Protein AF-A0A8H7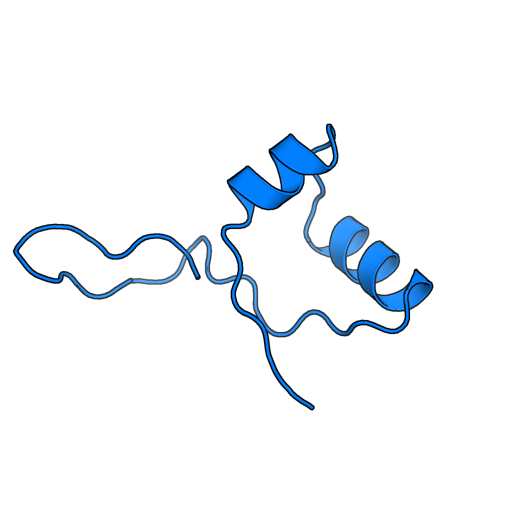K952-F1 (afdb_monomer_lite)

Secondary structure (DSSP, 8-state):
-------HHHHHHHHTS---HHHHHHHHHHTT------GGGS-PPEETTEEPPP-

Radius of gyration: 12.75 Å; chains: 1; bounding box: 26×23×36 Å

Foldseek 3Di:
DDDDFDQQVVVCVVVVHHDDPVRVQVVCVVVVHHDDDDCVPPQADQDPNHGDGHD

Organism: Bionectria ochroleuca (NCBI:txid29856)

pLDDT: mean 88.15, std 7.94, range [60.44, 96.44]

Sequence (55 aa):
MPTISVDKYKLYEALGQKFTTEEFEDLCFEYGIELDEDTENEERPIVNGEQEPPS

Structure (mmCIF, N/CA/C/O backbone):
data_AF-A0A8H7K952-F1
#
_entry.id   AF-A0A8H7K952-F1
#
loop_
_atom_site.group_PDB
_atom_site.id
_atom_site.type_symbol
_atom_site.label_atom_id
_atom_site.label_alt_id
_atom_site.label_comp_id
_atom_site.label_asym_id
_atom_site.label_entity_id
_atom_site.label_seq_id
_atom_site.pdbx_PDB_ins_code
_atom_site.Cartn_x
_atom_site.Cartn_y
_atom_site.Cartn_z
_atom_site.occupancy
_atom_site.B_iso_or_equiv
_atom_site.auth_seq_id
_atom_site.auth_comp_id
_atom_site.auth_asym_id
_atom_site.auth_atom_id
_atom_site.pdbx_PDB_model_num
ATOM 1 N N . MET A 1 1 ? 7.523 -15.040 7.854 1.00 81.19 1 MET A N 1
ATOM 2 C CA . MET A 1 1 ? 6.089 -14.992 7.508 1.00 81.19 1 MET A CA 1
ATOM 3 C C . MET A 1 1 ? 5.962 -15.283 6.021 1.00 81.19 1 MET A C 1
ATOM 5 O O . MET A 1 1 ? 6.941 -15.045 5.323 1.00 81.19 1 MET A O 1
ATOM 9 N N . PRO A 1 2 ? 4.862 -15.868 5.525 1.00 88.75 2 PRO A N 1
ATOM 10 C CA . PRO A 1 2 ? 4.625 -15.879 4.086 1.00 88.75 2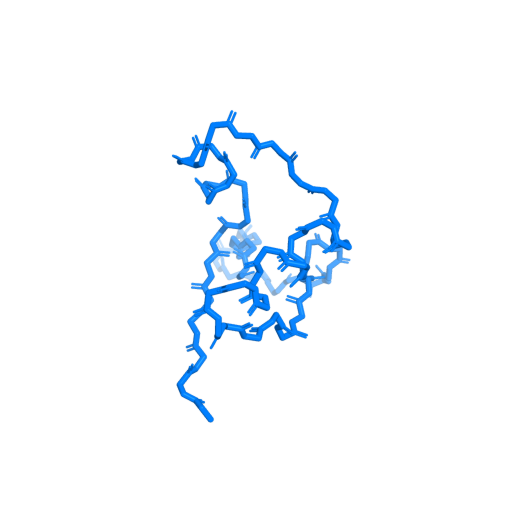 PRO A CA 1
ATOM 11 C C . PRO A 1 2 ? 4.423 -14.435 3.603 1.00 88.75 2 PRO A C 1
ATOM 13 O O . PRO A 1 2 ? 3.603 -13.724 4.174 1.00 88.75 2 PRO A O 1
ATOM 16 N N . THR A 1 3 ? 5.160 -14.023 2.575 1.00 90.19 3 THR A N 1
ATOM 17 C CA . THR A 1 3 ? 5.007 -12.711 1.930 1.00 90.19 3 THR A CA 1
ATOM 18 C C . THR A 1 3 ? 4.158 -12.870 0.675 1.00 90.19 3 THR A C 1
ATOM 20 O O . THR A 1 3 ? 4.322 -13.844 -0.067 1.00 90.19 3 THR A O 1
ATOM 23 N N . ILE A 1 4 ? 3.235 -11.936 0.448 1.00 89.06 4 ILE A N 1
ATOM 24 C CA . ILE A 1 4 ? 2.381 -11.905 -0.741 1.00 89.06 4 ILE A CA 1
ATOM 25 C C . ILE A 1 4 ? 2.578 -10.554 -1.420 1.00 89.06 4 ILE A C 1
ATOM 27 O O . ILE A 1 4 ? 2.126 -9.536 -0.907 1.00 89.06 4 ILE A O 1
ATOM 31 N N . SER A 1 5 ? 3.234 -10.570 -2.575 1.00 88.94 5 SER A N 1
ATOM 32 C CA . SER A 1 5 ? 3.352 -9.411 -3.464 1.00 88.94 5 SER A CA 1
ATOM 33 C C . SER A 1 5 ? 2.018 -9.151 -4.167 1.00 88.94 5 SER A C 1
ATOM 35 O O . SER A 1 5 ? 1.355 -10.094 -4.620 1.00 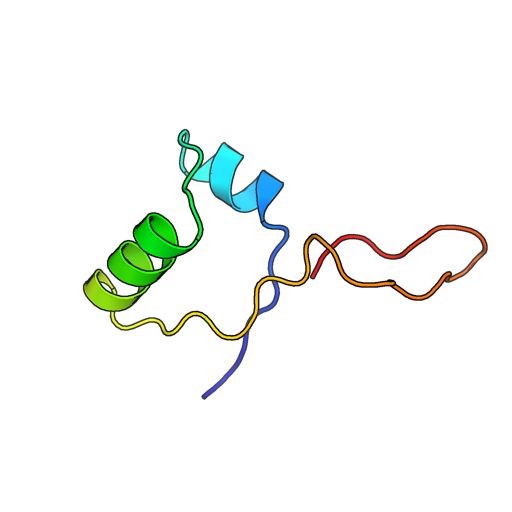88.94 5 SER A O 1
ATOM 37 N N . VAL A 1 6 ? 1.607 -7.889 -4.241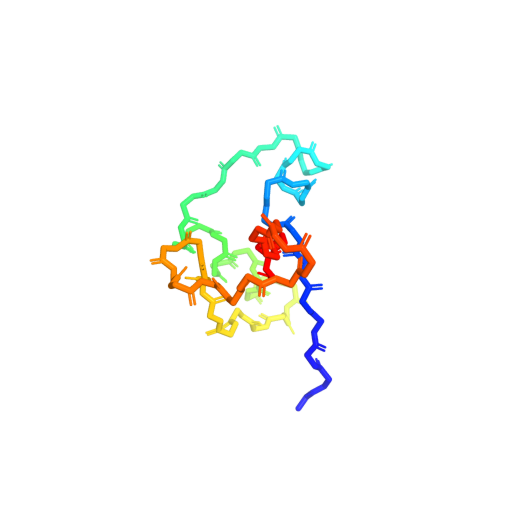 1.00 88.69 6 VAL A N 1
ATOM 38 C CA . VAL A 1 6 ? 0.342 -7.446 -4.830 1.00 88.69 6 VAL A CA 1
ATOM 39 C C . VAL A 1 6 ? 0.529 -6.113 -5.546 1.00 88.69 6 VAL A C 1
ATOM 41 O O . VAL A 1 6 ? 1.160 -5.192 -5.047 1.00 88.69 6 VAL A O 1
ATOM 44 N N . ASP A 1 7 ? -0.133 -5.962 -6.690 1.00 89.75 7 ASP A N 1
ATOM 45 C CA . ASP A 1 7 ? -0.180 -4.686 -7.402 1.00 89.75 7 ASP A CA 1
ATOM 46 C C . ASP A 1 7 ? -0.893 -3.623 -6.542 1.00 89.75 7 ASP A C 1
ATOM 48 O O . ASP A 1 7 ? -2.115 -3.675 -6.348 1.00 89.75 7 ASP A O 1
ATOM 52 N N . LYS A 1 8 ? -0.117 -2.654 -6.041 1.00 89.25 8 LYS A N 1
ATOM 53 C CA . LYS A 1 8 ? -0.564 -1.551 -5.175 1.00 89.25 8 LYS A CA 1
ATOM 54 C C . LYS A 1 8 ? -1.796 -0.832 -5.714 1.00 89.25 8 LYS A C 1
ATOM 56 O O . LYS A 1 8 ? -2.753 -0.587 -4.980 1.00 89.25 8 LYS A O 1
ATOM 61 N N . TYR A 1 9 ? -1.808 -0.503 -7.005 1.00 90.00 9 TYR A N 1
ATOM 62 C CA . TYR A 1 9 ? -2.906 0.267 -7.582 1.00 90.00 9 TYR A CA 1
ATOM 63 C C . TYR A 1 9 ? -4.171 -0.573 -7.702 1.00 90.00 9 TYR A C 1
ATOM 65 O O . TYR A 1 9 ? -5.248 -0.081 -7.366 1.00 90.00 9 TYR A O 1
ATOM 73 N N . LYS A 1 10 ? -4.055 -1.846 -8.102 1.00 91.75 10 LYS A N 1
ATOM 74 C CA . LYS A 1 10 ? -5.211 -2.758 -8.122 1.00 91.75 10 LYS A CA 1
ATOM 75 C C . LYS A 1 10 ? -5.775 -2.993 -6.727 1.00 91.75 10 LYS A C 1
ATOM 77 O O . LYS A 1 10 ? -6.993 -3.078 -6.575 1.00 91.75 10 LYS A O 1
ATOM 82 N N . LEU A 1 11 ? -4.913 -3.087 -5.715 1.00 92.69 11 LEU A N 1
ATOM 83 C CA . LEU A 1 11 ? -5.350 -3.205 -4.330 1.00 92.69 11 LEU A CA 1
ATOM 84 C C . LEU A 1 11 ? -6.134 -1.960 -3.899 1.00 92.69 11 LEU A C 1
ATOM 86 O O . LEU A 1 11 ? -7.236 -2.086 -3.371 1.00 92.69 11 LEU A O 1
ATOM 90 N N . TYR A 1 12 ? -5.615 -0.763 -4.175 1.00 93.94 12 TYR A N 1
ATOM 91 C CA . TYR A 1 12 ? -6.286 0.494 -3.826 1.00 93.94 12 TYR A CA 1
ATOM 92 C C . TYR A 1 12 ? -7.613 0.671 -4.576 1.00 93.94 12 TYR A C 1
ATOM 94 O O . TYR A 1 12 ? -8.601 1.118 -3.994 1.00 93.94 12 TYR A O 1
ATOM 102 N N . GLU A 1 13 ? -7.682 0.267 -5.848 1.00 95.00 13 GLU A N 1
ATOM 103 C CA . GLU A 1 13 ? -8.938 0.227 -6.608 1.00 95.00 13 GLU A CA 1
ATOM 104 C C . GLU A 1 13 ? -9.955 -0.737 -5.985 1.00 95.00 13 GLU A C 1
ATOM 106 O O . GLU A 1 13 ? -11.124 -0.379 -5.846 1.00 95.00 13 GLU A O 1
ATOM 111 N N . ALA A 1 14 ? -9.520 -1.928 -5.561 1.00 95.25 14 ALA A N 1
ATOM 112 C CA . ALA A 1 14 ? -10.381 -2.907 -4.899 1.00 95.25 14 ALA A CA 1
ATOM 113 C C . ALA A 1 14 ? -10.878 -2.427 -3.524 1.00 95.25 14 ALA A C 1
ATOM 115 O O . ALA A 1 14 ? -12.010 -2.726 -3.143 1.00 95.25 14 ALA A O 1
ATOM 116 N N . LEU A 1 15 ? -10.056 -1.661 -2.800 1.00 93.88 15 LEU A N 1
ATOM 117 C CA . LEU A 1 15 ? -10.420 -1.020 -1.533 1.00 93.88 15 LEU A CA 1
ATOM 118 C C . LEU A 1 15 ? -11.293 0.232 -1.730 1.00 93.88 15 LEU A C 1
ATOM 120 O O . LEU A 1 15 ? -11.945 0.679 -0.789 1.00 93.88 15 LEU A O 1
ATOM 124 N N . GLY A 1 16 ? -11.329 0.800 -2.939 1.00 95.94 16 GLY A N 1
ATOM 125 C CA . GLY A 1 16 ? -12.091 2.009 -3.261 1.00 95.94 16 GLY A CA 1
ATOM 126 C C . GLY A 1 16 ? -11.491 3.303 -2.701 1.00 95.94 16 GLY A C 1
ATOM 127 O O . GLY A 1 16 ? -12.138 4.350 -2.754 1.00 95.94 16 GLY A O 1
ATOM 128 N N . GLN A 1 17 ? -10.264 3.253 -2.182 1.00 94.06 17 GLN A N 1
ATOM 129 C CA . GLN A 1 17 ? -9.548 4.385 -1.601 1.00 94.06 17 GLN A CA 1
ATOM 130 C C . GLN A 1 17 ? -8.053 4.266 -1.909 1.00 94.06 17 GLN A C 1
ATOM 132 O O . GLN A 1 17 ? -7.493 3.174 -1.946 1.00 94.06 17 GLN A O 1
ATOM 137 N N . LYS A 1 18 ? -7.403 5.413 -2.127 1.00 94.00 18 LYS A N 1
ATOM 138 C CA . LYS A 1 18 ? -5.943 5.503 -2.191 1.00 94.00 18 LYS A CA 1
ATOM 139 C C . LYS A 1 18 ? -5.403 5.847 -0.813 1.00 94.00 18 LYS A C 1
ATOM 141 O O . LYS A 1 18 ? -5.959 6.721 -0.153 1.00 94.00 18 LYS A O 1
ATOM 146 N N . PHE A 1 19 ? -4.312 5.196 -0.442 1.00 92.88 19 PHE A N 1
ATOM 147 C CA . PHE A 1 19 ? -3.634 5.404 0.829 1.00 92.88 19 PHE A CA 1
ATOM 148 C C . PHE A 1 19 ? -2.227 5.934 0.574 1.00 92.88 19 PHE A C 1
ATOM 150 O O . PHE A 1 19 ? -1.559 5.531 -0.388 1.00 92.88 19 PHE A O 1
ATOM 157 N N . THR A 1 20 ? -1.779 6.841 1.432 1.00 94.00 20 THR A N 1
ATOM 158 C CA . THR A 1 20 ? -0.349 7.089 1.629 1.00 94.00 20 THR A CA 1
ATOM 159 C C . THR A 1 20 ? 0.304 5.866 2.280 1.00 94.00 20 THR A C 1
ATOM 161 O O . THR A 1 20 ? -0.390 4.996 2.804 1.00 94.00 20 THR A O 1
ATOM 164 N N . THR A 1 21 ? 1.635 5.776 2.236 1.00 91.19 21 THR A N 1
ATOM 165 C CA . THR A 1 21 ? 2.366 4.650 2.838 1.00 91.19 21 THR A CA 1
ATOM 166 C C . THR A 1 21 ? 2.070 4.525 4.336 1.00 91.19 21 THR A C 1
ATOM 168 O O . THR A 1 21 ? 1.713 3.444 4.779 1.00 91.19 21 THR A O 1
ATOM 171 N N . GLU A 1 22 ? 2.089 5.636 5.080 1.00 93.88 22 GLU A N 1
ATOM 172 C CA . GLU A 1 22 ? 1.784 5.663 6.522 1.00 93.88 22 GLU A CA 1
ATOM 173 C C . GLU A 1 22 ? 0.351 5.185 6.822 1.00 93.88 22 GLU A C 1
ATOM 175 O O . GLU A 1 22 ? 0.146 4.311 7.659 1.00 93.88 22 GLU A O 1
ATOM 180 N N . GLU A 1 23 ? -0.649 5.667 6.074 1.00 95.44 23 GLU A N 1
ATOM 181 C CA . GLU A 1 23 ? -2.039 5.215 6.247 1.00 95.44 23 GLU A CA 1
ATOM 182 C C . GLU A 1 23 ? -2.218 3.724 5.924 1.00 95.44 23 GLU A C 1
ATOM 184 O O . GLU A 1 23 ? -3.059 3.049 6.520 1.00 95.44 23 GLU A O 1
ATOM 189 N N . PHE A 1 24 ? -1.461 3.205 4.953 1.00 94.56 24 PHE A N 1
ATOM 190 C CA . PHE A 1 24 ? -1.518 1.794 4.588 1.00 94.56 24 PHE A CA 1
ATOM 191 C C . PHE A 1 24 ? -0.797 0.903 5.610 1.00 94.56 24 PHE A C 1
ATOM 193 O O . PHE A 1 24 ? -1.274 -0.196 5.892 1.00 94.56 24 PHE A O 1
ATOM 200 N N . GLU A 1 25 ? 0.306 1.372 6.196 1.00 94.88 25 GLU A N 1
ATOM 201 C CA . GLU A 1 25 ? 0.996 0.712 7.312 1.00 94.88 25 GLU A CA 1
ATOM 202 C C . GLU A 1 25 ? 0.087 0.592 8.538 1.00 94.88 25 GLU A C 1
ATOM 204 O O . GLU A 1 25 ? -0.069 -0.507 9.079 1.00 94.88 25 GLU A O 1
ATOM 209 N N . ASP A 1 26 ? -0.578 1.685 8.922 1.00 95.44 26 ASP A N 1
ATOM 210 C CA . ASP A 1 26 ? -1.552 1.693 10.019 1.00 95.44 26 ASP A CA 1
ATOM 211 C C . ASP A 1 26 ? -2.690 0.698 9.753 1.00 95.44 26 ASP A C 1
ATOM 213 O O . ASP A 1 26 ? -3.043 -0.108 10.620 1.00 95.44 26 ASP A O 1
ATOM 217 N N . LEU A 1 27 ? -3.219 0.685 8.524 1.00 94.62 27 LEU A N 1
ATOM 218 C CA . LEU A 1 27 ? -4.230 -0.283 8.108 1.00 94.62 27 LEU A CA 1
ATOM 219 C C . LEU A 1 27 ? -3.713 -1.724 8.222 1.00 94.62 27 LEU A C 1
ATOM 221 O O . LEU A 1 27 ? -4.425 -2.589 8.722 1.00 94.62 27 LEU A O 1
ATOM 225 N N . CYS A 1 28 ? -2.488 -2.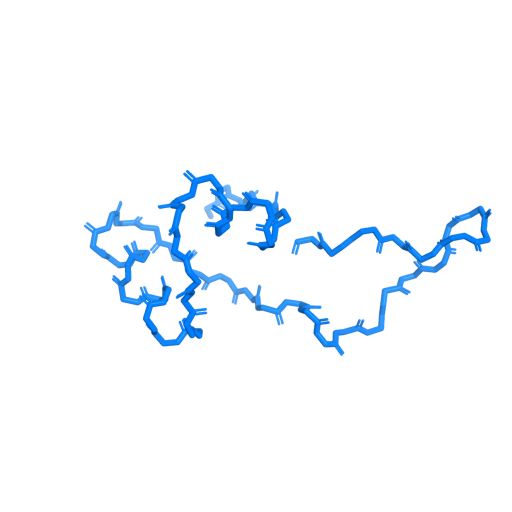013 7.784 1.00 94.69 28 CYS A N 1
ATOM 226 C CA . CYS A 1 28 ? -1.914 -3.354 7.908 1.00 94.69 28 CYS A CA 1
ATOM 227 C C . CYS A 1 28 ? -1.833 -3.783 9.383 1.00 94.69 28 CYS A C 1
ATOM 229 O O . CYS A 1 28 ? -2.257 -4.895 9.721 1.00 94.69 28 CYS A O 1
ATOM 231 N N . PHE A 1 29 ? -1.402 -2.880 10.270 1.00 94.12 29 PHE A N 1
ATOM 232 C CA . PHE A 1 29 ? -1.302 -3.135 11.707 1.00 94.12 29 PHE A CA 1
ATOM 233 C C . PHE A 1 29 ? -2.656 -3.489 12.341 1.00 94.12 29 PHE A C 1
ATOM 235 O O . PHE A 1 29 ? -2.738 -4.440 13.123 1.00 94.12 29 PHE A O 1
ATOM 242 N N . GLU A 1 30 ? -3.737 -2.798 11.962 1.00 96.44 30 GLU A N 1
ATOM 243 C CA . GLU A 1 30 ? -5.095 -3.094 12.447 1.00 96.44 30 GLU A CA 1
ATOM 244 C C . GLU A 1 30 ? -5.560 -4.524 12.121 1.00 96.44 30 GLU A C 1
ATOM 246 O O . GLU A 1 30 ? -6.321 -5.122 12.887 1.00 96.44 30 GLU A O 1
ATOM 251 N N . TYR A 1 31 ? -5.082 -5.094 11.012 1.00 94.56 31 TYR A N 1
ATOM 252 C CA . TYR A 1 31 ? -5.434 -6.444 10.555 1.00 94.56 31 TYR A CA 1
ATOM 253 C C . TYR A 1 31 ? -4.373 -7.502 10.899 1.00 94.56 31 TYR A C 1
ATOM 255 O O . TYR A 1 31 ? -4.536 -8.671 10.538 1.00 94.56 31 TYR A O 1
ATOM 263 N N . GLY A 1 32 ? -3.310 -7.130 11.622 1.00 94.69 32 GLY A N 1
ATOM 264 C CA . GLY A 1 32 ? -2.211 -8.032 11.981 1.00 94.69 32 GLY A CA 1
ATOM 265 C C . GLY A 1 32 ? -1.353 -8.456 10.785 1.00 94.69 32 GLY A C 1
ATOM 266 O O . GLY A 1 32 ? -0.794 -9.554 10.789 1.00 94.69 32 GLY A O 1
ATOM 267 N N . ILE A 1 33 ? -1.296 -7.610 9.758 1.00 94.06 33 ILE A N 1
ATOM 268 C CA . ILE A 1 33 ? -0.437 -7.740 8.581 1.00 94.06 33 ILE A CA 1
ATOM 269 C C . ILE A 1 33 ? 0.719 -6.748 8.747 1.00 94.06 33 ILE A C 1
ATOM 271 O O . ILE A 1 33 ? 0.562 -5.688 9.346 1.00 94.06 33 ILE A O 1
ATOM 275 N N . GLU A 1 34 ? 1.887 -7.087 8.220 1.00 93.12 34 GLU A N 1
ATOM 276 C CA . GLU A 1 34 ? 3.044 -6.194 8.187 1.00 93.12 34 GLU A CA 1
ATOM 277 C C . GLU A 1 34 ? 3.284 -5.766 6.737 1.00 93.12 34 GLU A C 1
ATOM 279 O O . GLU A 1 34 ? 3.271 -6.610 5.835 1.00 93.12 34 GLU A O 1
ATOM 284 N N . LEU A 1 35 ? 3.467 -4.463 6.510 1.00 92.88 35 LEU A N 1
ATOM 285 C CA . LEU A 1 35 ? 3.942 -3.955 5.226 1.00 92.88 35 LEU A CA 1
ATOM 286 C C . LEU A 1 35 ? 5.454 -4.196 5.142 1.00 92.88 35 LEU A C 1
ATOM 288 O O . LEU A 1 35 ? 6.176 -3.817 6.061 1.00 92.88 35 LEU A O 1
ATOM 292 N N . ASP A 1 36 ? 5.911 -4.840 4.068 1.00 91.44 36 ASP A N 1
ATOM 293 C CA . ASP A 1 36 ? 7.332 -5.163 3.870 1.00 91.44 36 ASP A CA 1
ATOM 294 C C . ASP A 1 36 ? 8.067 -3.998 3.186 1.00 91.44 36 ASP A C 1
ATOM 296 O O . ASP A 1 36 ? 8.842 -3.285 3.820 1.00 91.44 36 ASP A O 1
ATOM 300 N N . GLU A 1 37 ? 7.771 -3.743 1.907 1.00 86.88 37 GLU A N 1
ATOM 301 C CA . GLU A 1 37 ? 8.413 -2.690 1.114 1.00 86.88 37 GLU A CA 1
ATOM 302 C C . GLU A 1 37 ? 7.459 -2.141 0.041 1.00 86.88 37 GLU A C 1
ATOM 304 O O . GLU A 1 37 ? 6.679 -2.880 -0.563 1.00 86.88 37 GLU A O 1
ATOM 309 N N . ASP A 1 38 ? 7.523 -0.829 -0.202 1.00 87.12 38 ASP A N 1
ATOM 310 C CA . ASP A 1 38 ? 6.791 -0.142 -1.271 1.00 87.12 38 ASP A CA 1
ATOM 311 C C . ASP A 1 38 ? 7.706 0.056 -2.487 1.00 87.12 38 ASP A C 1
ATOM 313 O O . ASP A 1 38 ? 8.446 1.037 -2.586 1.00 87.12 38 ASP A O 1
ATOM 317 N N . THR A 1 39 ? 7.638 -0.884 -3.430 1.00 86.19 39 THR A N 1
ATOM 318 C CA . THR A 1 39 ? 8.532 -0.945 -4.603 1.00 86.19 39 THR A CA 1
ATOM 319 C C . THR A 1 39 ? 8.102 -0.040 -5.769 1.00 86.19 39 THR A C 1
ATOM 321 O O . THR A 1 39 ? 8.654 -0.126 -6.868 1.00 86.19 39 THR A O 1
ATOM 324 N N . GLU A 1 40 ? 7.126 0.863 -5.570 1.00 84.19 40 GLU A N 1
ATOM 325 C CA . GLU A 1 40 ? 6.557 1.721 -6.631 1.00 84.19 40 GLU A CA 1
ATOM 326 C C . GLU A 1 40 ? 7.628 2.494 -7.423 1.00 84.19 40 GLU A C 1
ATOM 328 O O . GLU A 1 40 ? 7.481 2.696 -8.631 1.00 84.19 40 GLU A O 1
ATOM 333 N N . ASN A 1 41 ? 8.707 2.911 -6.754 1.00 82.81 41 ASN A N 1
ATOM 334 C CA . ASN A 1 41 ? 9.766 3.745 -7.328 1.00 82.81 41 ASN A CA 1
ATOM 335 C C . ASN A 1 41 ? 11.046 2.971 -7.685 1.00 82.81 41 ASN A C 1
ATOM 337 O O . ASN A 1 41 ? 12.059 3.590 -8.018 1.00 82.81 41 ASN A O 1
ATOM 341 N N . GLU A 1 42 ? 11.034 1.643 -7.605 1.00 84.06 42 GLU A N 1
ATOM 342 C CA . GLU A 1 42 ? 12.223 0.828 -7.850 1.00 84.06 42 GLU A CA 1
ATOM 343 C C . GLU A 1 42 ? 12.435 0.518 -9.336 1.00 84.06 42 GLU A C 1
ATOM 345 O O . GLU A 1 42 ? 11.495 0.384 -10.128 1.00 84.06 42 GLU A O 1
ATOM 350 N N . GLU A 1 43 ? 13.704 0.385 -9.740 1.00 79.88 43 GLU A N 1
ATOM 351 C CA . GLU A 1 43 ? 14.039 -0.075 -11.087 1.00 79.88 43 GLU A CA 1
ATOM 352 C C . GLU A 1 43 ? 13.697 -1.559 -11.233 1.00 79.88 43 GLU A C 1
ATOM 354 O O . GLU A 1 43 ? 14.430 -2.446 -10.799 1.00 79.88 43 GLU A O 1
ATOM 359 N N . ARG A 1 44 ? 12.570 -1.829 -1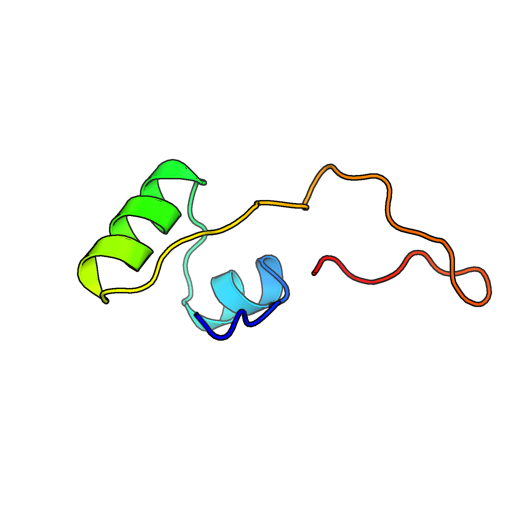1.890 1.00 80.44 44 ARG A N 1
ATOM 360 C CA . ARG A 1 44 ? 12.131 -3.195 -12.180 1.00 80.44 44 ARG A CA 1
ATOM 361 C C . ARG A 1 44 ? 12.823 -3.743 -13.428 1.00 80.44 44 ARG A C 1
ATOM 363 O O . ARG A 1 44 ? 13.010 -2.993 -14.400 1.00 80.44 44 ARG A O 1
ATOM 370 N N . PRO A 1 45 ? 13.157 -5.044 -13.445 1.00 80.38 45 PRO A N 1
ATOM 371 C CA . PRO A 1 45 ? 13.788 -5.674 -14.590 1.00 80.38 45 PRO A CA 1
ATOM 372 C C . PRO A 1 45 ? 12.870 -5.649 -15.816 1.00 80.38 45 PRO A C 1
ATOM 374 O O . PRO A 1 45 ? 11.640 -5.652 -15.734 1.00 80.38 45 PRO A O 1
ATOM 377 N N . ILE A 1 46 ? 13.506 -5.618 -16.984 1.00 82.62 46 ILE A N 1
ATOM 378 C CA . ILE A 1 46 ? 12.826 -5.691 -18.273 1.00 82.62 46 ILE A CA 1
ATOM 379 C C . ILE A 1 46 ? 12.829 -7.154 -18.706 1.00 82.62 46 ILE A C 1
ATOM 381 O O . ILE A 1 46 ? 13.890 -7.731 -18.954 1.00 82.62 46 ILE A O 1
ATOM 385 N N . VAL A 1 47 ? 11.646 -7.746 -18.836 1.00 83.62 47 VAL A N 1
ATOM 386 C CA . VAL A 1 47 ? 11.454 -9.128 -19.277 1.00 83.62 47 VAL A CA 1
ATOM 387 C C . VAL A 1 47 ? 10.675 -9.101 -20.588 1.00 83.62 47 VAL A C 1
ATOM 389 O O . VAL A 1 47 ? 9.624 -8.483 -20.696 1.00 83.62 47 VAL A O 1
ATOM 392 N N . ASN A 1 48 ? 11.215 -9.735 -21.633 1.00 85.25 48 ASN A N 1
ATOM 393 C CA . ASN A 1 48 ? 10.635 -9.728 -22.987 1.00 85.25 48 ASN A CA 1
ATOM 394 C C . ASN A 1 48 ? 10.423 -8.327 -23.604 1.00 85.25 48 ASN A C 1
ATOM 396 O O . ASN A 1 48 ? 9.588 -8.160 -24.489 1.00 85.25 48 ASN A O 1
ATOM 400 N N . GLY A 1 49 ? 11.205 -7.329 -23.180 1.00 83.94 49 GLY A N 1
ATOM 401 C CA . GLY A 1 49 ? 11.100 -5.952 -23.680 1.00 83.94 49 GLY A CA 1
ATOM 402 C C . GLY A 1 49 ? 10.049 -5.096 -22.969 1.00 83.94 49 GLY A C 1
ATOM 403 O O . GLY A 1 49 ? 9.919 -3.922 -23.305 1.00 83.94 49 GLY A O 1
ATOM 404 N N . GLU A 1 50 ? 9.353 -5.646 -21.973 1.00 80.88 50 GLU A N 1
ATOM 405 C CA . GLU A 1 50 ? 8.415 -4.925 -21.113 1.00 80.88 50 GLU A CA 1
ATOM 406 C C . GLU A 1 50 ? 8.960 -4.878 -19.682 1.00 80.88 50 GLU A C 1
ATOM 408 O O . GLU A 1 50 ? 9.595 -5.823 -19.214 1.00 80.88 50 GLU A O 1
ATOM 413 N N . GLN A 1 51 ? 8.760 -3.756 -18.990 1.00 75.81 51 GLN A N 1
ATOM 414 C CA . GLN A 1 51 ? 9.098 -3.670 -17.572 1.00 75.81 51 GLN A CA 1
ATOM 415 C C . GLN A 1 51 ? 8.076 -4.483 -16.771 1.00 75.81 51 GLN A C 1
ATOM 417 O O . GLN A 1 51 ? 6.875 -4.345 -17.010 1.00 75.81 51 GLN A O 1
ATOM 422 N N . GLU A 1 52 ? 8.539 -5.322 -15.842 1.00 76.81 52 GLU A N 1
ATOM 423 C CA . GLU A 1 52 ? 7.636 -6.114 -15.000 1.00 76.81 52 GLU A CA 1
ATOM 424 C C . GLU A 1 52 ? 6.632 -5.219 -14.245 1.00 76.81 52 GLU A C 1
ATOM 426 O O . GLU A 1 52 ? 6.964 -4.082 -13.882 1.00 76.81 52 GLU A O 1
ATOM 431 N N . PRO A 1 53 ? 5.386 -5.693 -14.030 1.00 67.00 53 PRO A N 1
ATOM 432 C CA . PRO A 1 53 ? 4.413 -4.965 -13.224 1.00 67.00 53 PRO A CA 1
ATOM 433 C C . PRO A 1 53 ? 4.951 -4.763 -11.799 1.00 67.00 53 PRO A C 1
ATOM 435 O O . PRO A 1 53 ? 5.791 -5.540 -11.349 1.00 67.00 53 PRO A O 1
ATOM 438 N N . PRO A 1 54 ? 4.494 -3.720 -11.086 1.00 64.94 54 PRO A N 1
ATOM 439 C CA . PRO A 1 54 ? 4.942 -3.485 -9.721 1.00 64.94 54 PRO A CA 1
ATOM 440 C C . PRO A 1 54 ? 4.487 -4.661 -8.858 1.00 64.94 54 PRO A C 1
ATOM 442 O O . PRO A 1 54 ? 3.343 -5.112 -8.988 1.00 64.94 54 PRO A O 1
ATOM 445 N N . SER A 1 55 ? 5.417 -5.176 -8.059 1.00 60.44 55 SER A N 1
ATOM 446 C CA . SER A 1 55 ? 5.185 -6.240 -7.083 1.00 60.44 55 SER A CA 1
ATOM 447 C C . SER A 1 55 ? 4.525 -5.727 -5.817 1.00 60.44 55 SER A C 1
ATOM 449 O O . SER A 1 55 ? 4.774 -4.554 -5.464 1.00 60.44 55 SER A O 1
#

InterPro domains:
  IPR040659 Phenylalanine--tRNA ligase beta subunit, B1 domain [PF18262] (1-52)